Protein AF-A0A225UK34-F1 (afdb_monomer_lite)

Radius of gyration: 25.82 Å; chains: 1; bounding box: 41×64×82 Å

Stru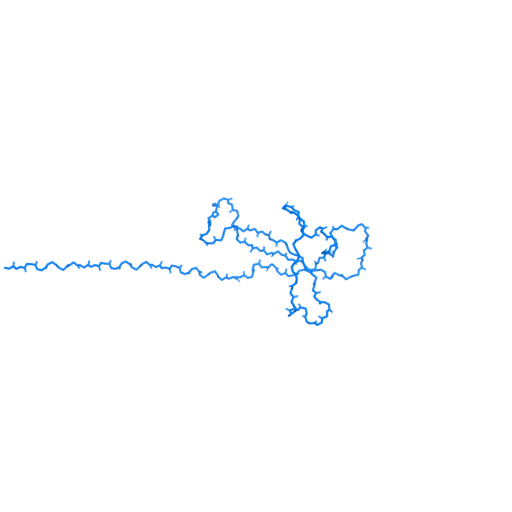cture (mmCIF, N/CA/C/O backbone):
data_AF-A0A225UK34-F1
#
_entry.id   AF-A0A225UK34-F1
#
loop_
_atom_site.group_PDB
_atom_site.id
_atom_site.type_symbol
_atom_site.label_atom_id
_atom_site.label_alt_id
_atom_site.label_comp_id
_atom_site.label_asym_id
_atom_site.label_entity_id
_atom_site.label_seq_id
_atom_site.pdbx_PDB_ins_code
_atom_site.Cartn_x
_atom_site.Cartn_y
_atom_site.Cartn_z
_atom_site.occupancy
_atom_site.B_iso_or_equiv
_atom_site.auth_seq_id
_atom_site.auth_comp_id
_atom_site.auth_asym_id
_atom_site.auth_atom_id
_atom_site.pdbx_PDB_model_num
ATOM 1 N N . MET A 1 1 ? -24.005 -45.363 61.196 1.00 37.38 1 MET A N 1
ATOM 2 C CA . MET A 1 1 ? -24.293 -45.297 59.747 1.00 37.38 1 MET A CA 1
ATOM 3 C C . MET A 1 1 ? -23.866 -43.923 59.257 1.00 37.38 1 MET A C 1
ATOM 5 O O . MET A 1 1 ? -24.581 -42.958 59.492 1.00 37.38 1 MET A O 1
ATOM 9 N N . LEU A 1 2 ? -22.657 -43.805 58.706 1.00 37.41 2 LEU A N 1
ATOM 10 C CA . LEU A 1 2 ? -22.119 -42.534 58.218 1.00 37.41 2 LEU A CA 1
ATOM 11 C C . LEU A 1 2 ? -22.415 -42.457 56.715 1.00 37.41 2 LEU A C 1
ATOM 13 O O . LEU A 1 2 ? -21.983 -43.319 55.953 1.00 37.41 2 LEU A O 1
ATOM 17 N N . ARG A 1 3 ? -23.259 -41.503 56.316 1.00 44.66 3 ARG A N 1
ATOM 18 C CA . ARG A 1 3 ? -23.755 -41.358 54.943 1.00 44.66 3 ARG A CA 1
ATOM 19 C C . ARG A 1 3 ? -22.717 -40.583 54.131 1.00 44.66 3 ARG A C 1
ATOM 21 O O . ARG A 1 3 ? -22.625 -39.368 54.272 1.00 44.66 3 ARG A O 1
ATOM 28 N N . ASN A 1 4 ? -21.923 -41.289 53.325 1.00 39.38 4 ASN A N 1
ATOM 29 C CA . ASN A 1 4 ? -20.968 -40.675 52.400 1.00 39.38 4 ASN A CA 1
ATOM 30 C C . ASN A 1 4 ? -21.719 -39.792 51.392 1.00 39.38 4 ASN A C 1
ATOM 32 O O . ASN A 1 4 ? -22.459 -40.299 50.551 1.00 39.38 4 ASN A O 1
ATOM 36 N N . PHE A 1 5 ? -21.520 -38.476 51.469 1.00 49.84 5 PHE A N 1
ATOM 37 C CA . PHE A 1 5 ? -21.928 -37.540 50.426 1.00 49.84 5 PHE A CA 1
ATOM 38 C C . PHE A 1 5 ? -20.804 -37.450 49.392 1.00 49.84 5 PHE A C 1
ATOM 40 O O . PHE A 1 5 ? -19.740 -36.900 49.664 1.00 49.84 5 PHE A O 1
ATOM 47 N N . VAL A 1 6 ? -21.031 -38.023 48.211 1.00 43.66 6 VAL A N 1
ATOM 48 C CA . VAL A 1 6 ? -20.145 -37.865 47.054 1.00 43.66 6 VAL A CA 1
ATOM 49 C C . VAL A 1 6 ? -20.490 -36.530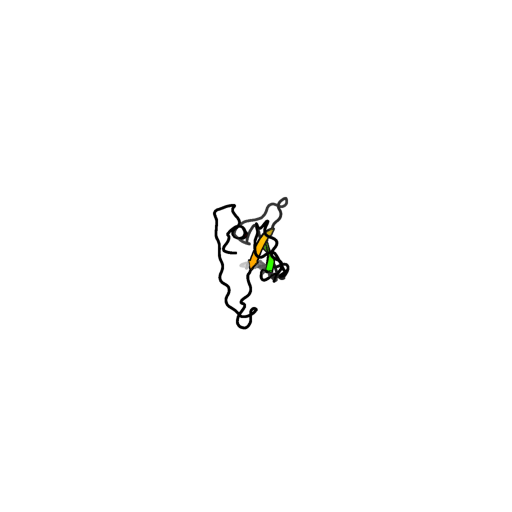 46.395 1.00 43.66 6 VAL A C 1
ATOM 51 O O . VAL A 1 6 ? -21.583 -36.372 45.857 1.00 43.66 6 VAL A O 1
ATOM 54 N N . ILE A 1 7 ? -19.585 -35.554 46.473 1.00 54.78 7 ILE A N 1
ATOM 55 C CA . ILE A 1 7 ? -19.719 -34.265 45.784 1.00 54.78 7 ILE A CA 1
ATOM 56 C C . ILE A 1 7 ? -19.124 -34.440 44.386 1.00 54.78 7 ILE A C 1
ATOM 58 O O . ILE A 1 7 ? -17.911 -34.564 44.231 1.00 54.78 7 ILE A O 1
ATOM 62 N N . ALA A 1 8 ? -19.980 -34.489 43.367 1.00 50.03 8 ALA A N 1
ATOM 63 C CA . ALA A 1 8 ? -19.547 -34.502 41.977 1.00 50.03 8 ALA A CA 1
ATOM 64 C C . ALA A 1 8 ? -19.174 -33.070 41.549 1.00 50.03 8 ALA A C 1
ATOM 66 O O . ALA A 1 8 ? -20.046 -32.207 41.460 1.00 50.03 8 ALA A O 1
ATOM 67 N N . LEU A 1 9 ? -17.888 -32.803 41.294 1.00 53.09 9 LEU A N 1
ATOM 68 C CA . LEU A 1 9 ? -17.459 -31.575 40.619 1.00 53.09 9 LEU A CA 1
ATOM 69 C C . LEU A 1 9 ? -17.765 -31.703 39.121 1.00 53.09 9 LEU A C 1
ATOM 71 O O . LEU A 1 9 ? -17.137 -32.491 38.416 1.00 53.09 9 LEU A O 1
ATOM 75 N N . ALA A 1 10 ? -18.719 -30.914 38.631 1.00 56.69 10 ALA A N 1
ATOM 76 C CA . ALA A 1 10 ? -18.948 -30.748 37.203 1.00 56.69 10 ALA A CA 1
ATOM 77 C C . ALA A 1 10 ? -17.839 -29.857 36.616 1.00 56.69 10 ALA A C 1
ATOM 79 O O . ALA A 1 10 ? -17.811 -28.649 36.842 1.00 56.69 10 ALA A O 1
ATOM 80 N N . MET A 1 11 ? -16.908 -30.461 35.879 1.00 56.62 11 MET A N 1
ATOM 81 C CA . MET A 1 11 ? -15.956 -29.740 35.033 1.00 56.62 11 MET A CA 1
ATOM 82 C C . MET A 1 11 ? -16.728 -29.149 33.851 1.00 56.62 11 MET A C 1
ATOM 84 O O . MET A 1 11 ? -17.214 -29.894 33.004 1.00 56.62 11 MET A O 1
ATOM 88 N N . ILE A 1 12 ? -16.868 -27.825 33.806 1.00 59.75 12 ILE A N 1
ATOM 89 C CA . ILE A 1 12 ? -17.412 -27.107 32.650 1.00 59.75 12 ILE A CA 1
ATOM 90 C C . ILE A 1 12 ? -16.255 -26.943 31.656 1.00 59.75 12 ILE A C 1
ATOM 92 O O . ILE A 1 12 ? -15.322 -26.197 31.959 1.00 59.75 12 ILE A O 1
ATOM 96 N N . PRO A 1 13 ? -16.249 -27.618 30.493 1.00 51.41 13 PRO A N 1
ATOM 97 C CA . PRO A 1 13 ? -15.246 -27.347 29.480 1.00 51.41 13 PRO A CA 1
ATOM 98 C C . PRO A 1 13 ? -15.547 -25.974 28.871 1.00 51.41 13 PRO A C 1
ATOM 100 O O . PRO A 1 13 ? -16.480 -25.816 28.085 1.00 51.41 13 PRO A O 1
ATOM 103 N N . THR A 1 14 ? -14.770 -24.958 29.246 1.00 55.81 14 THR A N 1
ATOM 104 C CA . THR A 1 14 ? -14.716 -23.697 28.504 1.00 55.81 14 THR A CA 1
ATOM 105 C C . THR A 1 14 ? -14.165 -24.001 27.114 1.00 55.81 14 THR A C 1
ATOM 107 O O . THR A 1 14 ? -12.968 -24.245 26.950 1.00 55.81 14 THR A O 1
ATOM 110 N N . LEU A 1 15 ? -15.045 -24.035 26.115 1.00 59.91 15 LEU A N 1
ATOM 111 C CA . LEU A 1 15 ? -14.663 -24.083 24.709 1.00 59.91 15 LEU A CA 1
ATOM 112 C C . LEU A 1 15 ? -13.920 -22.782 24.377 1.00 59.91 15 LEU A C 1
ATOM 114 O O . LEU A 1 15 ? -14.530 -21.728 24.224 1.00 59.91 15 LEU A O 1
ATOM 118 N N . LEU A 1 16 ? -12.591 -22.850 24.295 1.00 54.81 16 LEU A N 1
ATOM 119 C CA . LEU A 1 16 ? -11.786 -21.818 23.650 1.00 54.81 16 LEU A CA 1
ATOM 120 C C . LEU A 1 16 ? -12.050 -21.931 22.146 1.00 54.81 16 LEU A C 1
ATOM 122 O O . LEU A 1 16 ? -11.480 -22.789 21.472 1.00 54.81 16 LEU A O 1
ATOM 126 N N . SER A 1 17 ? -12.953 -21.105 21.624 1.00 61.78 17 SER A N 1
ATOM 127 C CA . SER A 1 17 ? -13.126 -20.947 20.182 1.00 61.78 17 SER A CA 1
ATOM 128 C C . SER A 1 17 ? -11.831 -20.378 19.605 1.00 61.78 17 SER A C 1
ATOM 130 O O . SER A 1 17 ? -11.547 -19.192 19.741 1.00 61.78 17 SER A O 1
ATOM 132 N N . ALA A 1 18 ? -11.011 -21.227 18.988 1.00 56.25 18 ALA A N 1
ATOM 133 C CA . ALA A 1 18 ? -9.888 -20.770 18.186 1.00 56.25 18 ALA A CA 1
ATOM 134 C C . ALA A 1 18 ? -10.452 -20.061 16.946 1.00 56.25 18 ALA A C 1
ATOM 136 O O . ALA A 1 18 ? -11.022 -20.700 16.060 1.00 56.25 18 ALA A O 1
ATOM 137 N N . PHE A 1 19 ? -10.328 -18.734 16.885 1.00 57.62 19 PHE A N 1
ATOM 138 C CA . PHE A 1 19 ? -10.649 -17.978 15.679 1.00 57.62 19 PHE A CA 1
ATOM 139 C C . PHE A 1 19 ? -9.573 -18.275 14.631 1.00 57.62 19 PHE A C 1
ATOM 141 O O . PHE A 1 19 ? -8.512 -17.654 14.611 1.00 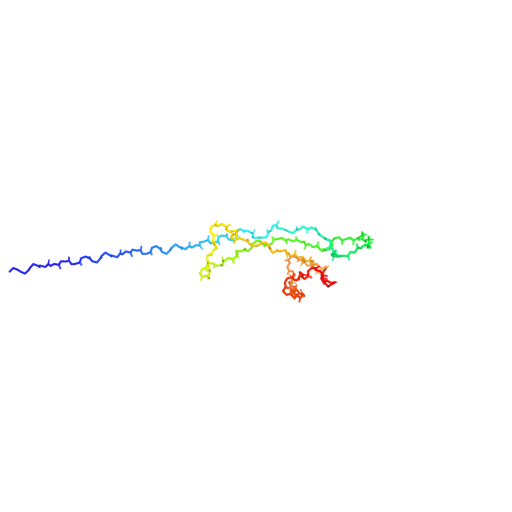57.62 19 PHE A O 1
ATOM 148 N N . ASN A 1 20 ? -9.830 -19.241 13.752 1.00 49.94 20 ASN A N 1
ATOM 149 C CA . ASN A 1 20 ? -9.071 -19.365 12.515 1.00 49.94 20 ASN A CA 1
ATOM 150 C C . ASN A 1 20 ? -9.473 -18.200 11.603 1.00 49.94 20 ASN A C 1
ATOM 152 O O . ASN A 1 20 ? -10.350 -18.341 10.751 1.00 49.94 20 ASN A O 1
ATOM 156 N N . THR A 1 21 ? -8.834 -17.038 11.773 1.00 50.50 21 THR A N 1
ATOM 157 C CA . THR A 1 21 ? -8.816 -16.011 10.725 1.00 50.50 21 THR A CA 1
ATOM 158 C C . THR A 1 21 ? -8.032 -16.592 9.558 1.00 50.50 21 THR A C 1
ATOM 160 O O . THR A 1 21 ? -6.808 -16.495 9.478 1.00 50.50 21 THR A O 1
ATOM 163 N N . SER A 1 22 ? -8.748 -17.255 8.654 1.00 47.72 22 SER A N 1
ATOM 164 C CA . SER A 1 22 ? -8.248 -17.527 7.318 1.00 47.72 22 SER A CA 1
ATOM 165 C C . SER A 1 22 ? -8.053 -16.167 6.654 1.00 47.72 22 SER A C 1
ATOM 167 O O . SER A 1 22 ? -9.022 -15.478 6.337 1.00 47.72 22 SER A O 1
ATOM 169 N N . SER A 1 23 ? -6.799 -15.730 6.529 1.00 54.25 23 SER A N 1
ATOM 170 C CA . SER A 1 23 ? -6.418 -14.513 5.812 1.00 54.25 23 SER A CA 1
ATOM 171 C C . SER A 1 23 ? -6.608 -14.739 4.309 1.00 54.25 23 SER A C 1
ATOM 173 O O . SER A 1 23 ? -5.642 -14.826 3.554 1.00 54.25 23 SER A O 1
ATOM 175 N N . SER A 1 24 ? -7.863 -14.858 3.873 1.00 54.50 24 SER A N 1
ATOM 176 C CA . SER A 1 24 ? -8.239 -14.675 2.474 1.00 54.50 24 SER A CA 1
ATOM 177 C C . SER A 1 24 ? -7.699 -13.317 2.035 1.00 54.50 24 SER A C 1
ATOM 179 O O . SER A 1 24 ? -7.934 -12.324 2.722 1.00 54.50 24 SER A O 1
ATOM 181 N N . HIS A 1 25 ? -6.907 -13.309 0.963 1.00 56.62 25 HIS A N 1
ATOM 182 C CA . HIS A 1 25 ? -6.102 -12.185 0.485 1.00 56.62 25 HIS A CA 1
ATOM 183 C C . HIS A 1 25 ? -6.791 -10.828 0.690 1.00 56.62 25 HIS A C 1
ATOM 185 O O . HIS A 1 25 ? -7.709 -10.462 -0.033 1.00 56.62 25 HIS A O 1
ATOM 191 N N . LYS A 1 26 ? -6.315 -10.074 1.686 1.00 81.44 26 LYS A N 1
ATOM 192 C CA . LYS A 1 26 ? -6.795 -8.724 2.017 1.00 81.44 26 LYS A CA 1
ATOM 193 C C . LYS A 1 26 ? -6.473 -7.685 0.939 1.00 81.44 26 LYS A C 1
ATOM 195 O O . LYS A 1 26 ? -6.956 -6.564 1.015 1.00 81.44 26 LYS A O 1
ATOM 200 N N . L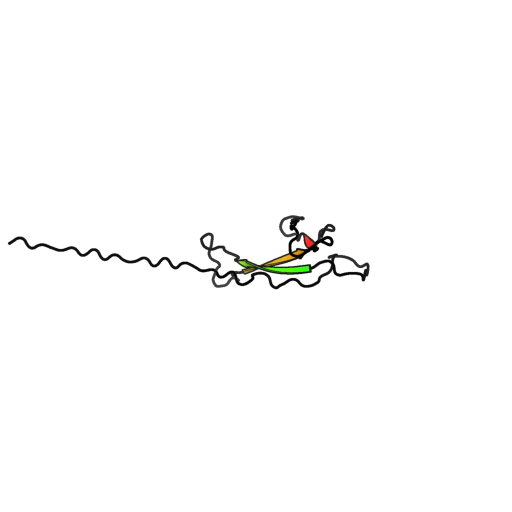EU A 1 27 ? -5.625 -8.042 -0.024 1.00 90.38 27 LEU A N 1
ATOM 201 C CA . LEU A 1 27 ? -5.232 -7.199 -1.143 1.00 90.38 27 LEU A CA 1
ATOM 202 C C . LEU A 1 27 ? -6.089 -7.538 -2.366 1.00 90.38 27 LEU A C 1
ATOM 204 O O . LEU A 1 27 ? -6.167 -8.705 -2.749 1.00 90.38 27 LEU A O 1
ATOM 208 N N . ASN A 1 28 ? -6.659 -6.527 -3.017 1.00 92.94 28 ASN A N 1
ATOM 209 C CA . ASN A 1 28 ? -7.506 -6.689 -4.207 1.00 92.94 28 ASN A CA 1
ATOM 210 C C . ASN A 1 28 ? -6.746 -7.021 -5.513 1.00 92.94 28 ASN A C 1
ATOM 212 O O . ASN A 1 28 ? -7.359 -7.084 -6.576 1.00 92.94 28 ASN A O 1
ATOM 216 N N . GLY A 1 29 ? -5.435 -7.251 -5.434 1.00 92.44 29 GLY A N 1
ATOM 217 C CA . GLY A 1 29 ? -4.563 -7.478 -6.583 1.00 92.44 29 GLY A CA 1
ATOM 218 C C . GLY A 1 29 ? -3.939 -6.190 -7.122 1.00 92.44 29 GLY A C 1
ATOM 219 O O . GLY A 1 29 ? -4.424 -5.088 -6.885 1.00 92.44 29 GLY A O 1
ATOM 220 N N . TRP A 1 30 ? -2.824 -6.341 -7.832 1.00 92.12 30 TRP A N 1
ATOM 221 C CA . TRP A 1 30 ? -2.087 -5.223 -8.415 1.00 92.12 30 TRP A CA 1
ATOM 222 C C . TRP A 1 30 ? -2.659 -4.855 -9.784 1.00 92.12 30 TRP A C 1
ATOM 224 O O . TRP A 1 30 ? -2.790 -5.721 -10.648 1.00 92.12 30 TRP A O 1
ATOM 234 N N . TYR A 1 31 ? -2.956 -3.575 -9.992 1.00 90.00 31 TYR A N 1
ATOM 235 C CA . TYR A 1 31 ? -3.396 -3.025 -11.277 1.00 90.00 31 TYR A CA 1
ATOM 236 C C . TYR A 1 31 ? -2.509 -1.840 -11.688 1.00 90.00 31 TYR A C 1
ATOM 238 O O . TYR A 1 31 ? -1.972 -1.160 -10.810 1.00 90.00 31 TYR A O 1
ATOM 246 N N . PRO A 1 32 ? -2.306 -1.596 -12.996 1.00 89.44 32 PRO A N 1
ATOM 247 C CA . PRO A 1 32 ? -1.496 -0.471 -13.452 1.00 89.44 32 PRO A CA 1
ATOM 248 C C . PRO A 1 32 ? -2.114 0.864 -13.017 1.00 89.44 32 PRO A C 1
ATOM 250 O O . PRO A 1 32 ? -3.337 1.013 -12.964 1.00 89.44 32 PRO A O 1
ATOM 253 N N . CYS A 1 33 ? -1.265 1.832 -12.687 1.00 84.94 33 CYS A N 1
ATOM 254 C CA . CYS A 1 33 ? -1.672 3.191 -12.341 1.00 84.94 33 CYS A CA 1
ATOM 255 C C . CYS A 1 33 ? -0.592 4.207 -12.739 1.00 84.94 33 CYS A C 1
ATOM 257 O O . CYS A 1 33 ? 0.512 3.835 -13.138 1.00 84.94 33 CYS A O 1
ATOM 259 N N . THR A 1 34 ? -0.908 5.501 -12.654 1.00 81.12 34 THR A N 1
ATOM 260 C CA . THR A 1 34 ? 0.024 6.561 -13.053 1.00 81.12 34 THR A CA 1
ATOM 261 C C . THR A 1 34 ? 1.217 6.650 -12.100 1.00 81.12 34 THR A C 1
ATOM 263 O O . THR A 1 34 ? 1.080 6.551 -10.878 1.00 81.12 34 THR A O 1
ATOM 266 N N . GLU A 1 35 ? 2.410 6.868 -12.660 1.00 77.25 35 GLU A N 1
ATOM 267 C CA . GLU A 1 35 ? 3.619 7.134 -11.872 1.00 77.25 35 GLU A CA 1
ATOM 268 C C . GLU A 1 35 ? 3.569 8.511 -11.202 1.00 77.25 35 GLU A C 1
ATOM 270 O O . GLU A 1 35 ? 4.138 8.680 -10.137 1.00 77.25 35 GLU A O 1
ATOM 275 N N . TYR A 1 36 ? 2.818 9.475 -11.726 1.00 70.62 36 TYR A N 1
ATOM 276 C CA . TYR A 1 36 ? 2.693 10.790 -11.102 1.00 70.62 36 TYR A CA 1
ATOM 277 C C . TYR A 1 36 ? 1.234 11.096 -10.768 1.00 70.62 36 TYR A C 1
ATOM 279 O O . TYR A 1 36 ? 0.318 10.796 -11.538 1.00 70.62 36 TYR A O 1
ATOM 287 N N . THR A 1 37 ? 1.021 11.663 -9.579 1.00 63.62 37 THR A N 1
ATOM 288 C CA . THR A 1 37 ? -0.309 12.054 -9.074 1.00 63.62 37 THR A CA 1
ATOM 289 C C . THR A 1 37 ? -0.742 13.422 -9.617 1.00 63.62 37 THR A C 1
ATOM 291 O O . THR A 1 37 ? -1.935 13.709 -9.675 1.00 63.62 37 THR A O 1
ATOM 294 N N . PHE A 1 38 ? 0.211 14.250 -10.065 1.00 57.94 38 PHE A N 1
ATOM 295 C CA . PHE A 1 38 ? -0.038 15.562 -10.663 1.00 57.94 38 PHE A CA 1
ATOM 296 C C . PHE A 1 38 ? 0.904 15.769 -11.846 1.00 57.94 38 PHE A C 1
ATOM 298 O O . PHE A 1 38 ? 2.049 16.132 -11.619 1.00 57.94 38 PHE A O 1
ATOM 305 N N . ASP A 1 39 ? 0.447 15.576 -13.082 1.00 53.78 39 ASP A N 1
ATOM 306 C CA . ASP A 1 39 ? 1.146 16.125 -14.246 1.00 53.78 39 ASP A CA 1
ATOM 307 C C . ASP A 1 39 ? 0.151 16.468 -15.366 1.00 53.78 39 ASP A C 1
ATOM 309 O O . ASP A 1 39 ? -0.427 15.596 -16.009 1.00 53.78 39 ASP A O 1
ATOM 313 N N . ASP A 1 40 ? 0.015 17.774 -15.628 1.00 51.19 40 ASP A N 1
ATOM 314 C CA . ASP A 1 40 ? -0.506 18.361 -16.877 1.00 51.19 40 ASP A CA 1
ATOM 315 C C . ASP A 1 40 ? 0.449 18.122 -18.070 1.00 51.19 40 ASP A C 1
ATOM 317 O O . ASP A 1 40 ? 0.202 18.559 -19.196 1.00 51.19 40 ASP A O 1
ATOM 321 N N . ALA A 1 41 ? 1.572 17.439 -17.842 1.00 51.44 41 ALA A N 1
ATOM 322 C CA . ALA A 1 41 ? 2.511 17.035 -18.868 1.00 51.44 41 ALA A CA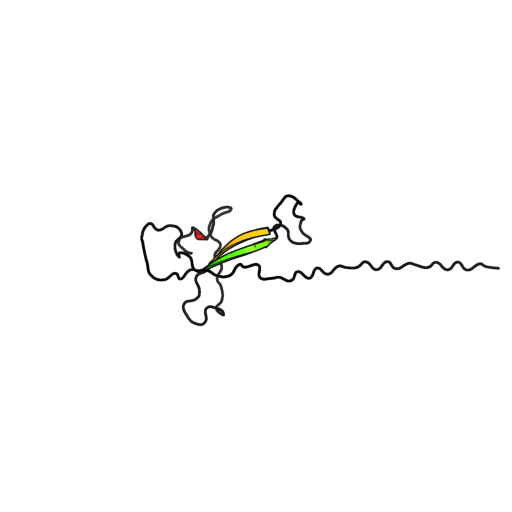 1
ATOM 323 C C . ALA A 1 41 ? 2.179 15.605 -19.294 1.00 51.44 41 ALA A C 1
ATOM 325 O O . ALA A 1 41 ? 2.615 14.634 -18.680 1.00 51.44 41 ALA A O 1
ATOM 326 N N . GLY A 1 42 ? 1.396 15.482 -20.367 1.00 55.59 42 GLY A N 1
ATOM 327 C CA . GLY A 1 42 ? 1.197 14.208 -21.042 1.00 55.59 42 GLY A CA 1
ATOM 328 C C . GLY A 1 42 ? 2.545 13.540 -21.312 1.00 55.59 42 GLY A C 1
ATOM 329 O O . GLY A 1 42 ? 3.310 14.000 -22.155 1.00 55.59 42 GLY A O 1
ATOM 330 N N . SER A 1 43 ? 2.832 12.458 -20.596 1.00 47.28 43 SER A N 1
ATOM 331 C CA . SER A 1 43 ? 3.963 11.589 -20.894 1.00 47.28 43 SER A CA 1
ATOM 332 C C . SER A 1 43 ? 3.491 10.147 -20.917 1.00 47.28 43 SER A C 1
ATOM 334 O O . SER A 1 43 ? 3.452 9.417 -19.930 1.00 47.28 43 SER A O 1
ATOM 336 N N . THR A 1 44 ? 3.075 9.773 -22.117 1.00 57.31 44 THR A N 1
ATOM 337 C CA . THR A 1 44 ? 2.885 8.415 -22.595 1.00 57.31 44 THR A CA 1
ATOM 338 C C . THR A 1 44 ? 4.249 7.749 -22.775 1.00 57.31 44 THR A C 1
ATOM 340 O O . THR A 1 44 ? 4.822 7.891 -23.847 1.00 57.31 44 THR A O 1
ATOM 343 N N . THR A 1 45 ? 4.752 7.012 -21.781 1.00 46.97 45 THR A N 1
ATOM 344 C CA . THR A 1 45 ? 5.623 5.832 -21.989 1.00 46.97 45 THR A CA 1
ATOM 345 C C . THR A 1 45 ? 5.802 5.055 -20.680 1.00 46.97 45 THR A C 1
ATOM 347 O O . THR A 1 45 ? 6.653 5.404 -19.874 1.00 46.97 45 THR A O 1
ATOM 350 N N . GLY A 1 46 ? 5.045 3.964 -20.520 1.00 54.72 46 GLY A N 1
ATOM 351 C CA . GLY A 1 46 ? 5.304 2.909 -19.533 1.00 54.72 46 GLY A CA 1
ATOM 352 C C . GLY A 1 46 ? 4.675 3.147 -18.162 1.00 54.72 46 GLY A C 1
ATOM 353 O O . GLY A 1 46 ? 5.260 3.802 -17.312 1.00 54.72 46 GLY A O 1
ATOM 354 N N . GLU A 1 47 ? 3.503 2.560 -17.921 1.00 60.38 47 GLU A N 1
ATOM 355 C CA . GLU A 1 47 ? 2.920 2.434 -16.579 1.00 60.38 47 GLU A CA 1
ATOM 356 C C . GLU A 1 47 ? 3.820 1.522 -15.722 1.00 60.38 47 GLU A C 1
ATOM 358 O O . GLU A 1 47 ? 3.619 0.310 -15.654 1.00 60.38 47 GLU A O 1
ATOM 363 N N . LEU A 1 48 ? 4.871 2.084 -15.117 1.00 76.75 48 LEU A N 1
ATOM 364 C CA . LEU A 1 48 ? 5.768 1.352 -14.215 1.00 76.75 48 LEU A CA 1
ATOM 365 C C . LEU A 1 48 ? 5.161 1.183 -12.819 1.00 76.75 48 LEU A C 1
ATOM 367 O O . LEU A 1 48 ? 5.583 0.306 -12.070 1.00 76.75 48 LEU A O 1
ATOM 371 N N . ALA A 1 49 ? 4.173 2.001 -12.455 1.00 87.06 49 ALA A N 1
ATOM 372 C CA . ALA A 1 49 ? 3.529 1.925 -11.157 1.00 87.06 49 ALA A CA 1
ATOM 373 C C . ALA A 1 49 ? 2.377 0.917 -11.140 1.00 87.06 49 ALA A C 1
ATOM 375 O O . ALA A 1 49 ? 1.583 0.799 -12.076 1.00 87.06 49 ALA A O 1
ATOM 376 N N . GLN A 1 50 ? 2.266 0.213 -10.019 1.00 90.19 50 GLN A N 1
ATOM 377 C CA . GLN A 1 50 ? 1.152 -0.670 -9.718 1.00 90.19 50 GLN A CA 1
ATOM 378 C C . GLN A 1 50 ? 0.486 -0.228 -8.424 1.00 90.19 50 GLN A C 1
ATOM 380 O O . GLN A 1 50 ? 1.157 0.067 -7.435 1.00 90.19 50 GLN A O 1
ATOM 385 N N . CYS A 1 51 ? -0.836 -0.223 -8.420 1.00 91.50 51 CYS A N 1
ATOM 386 C CA . CYS A 1 51 ? -1.649 0.165 -7.286 1.00 91.50 51 CYS A CA 1
ATOM 387 C C . CYS A 1 51 ? -2.474 -1.017 -6.790 1.00 91.50 51 CYS A C 1
ATOM 389 O O . CYS A 1 51 ? -2.760 -1.953 -7.540 1.00 91.50 51 CYS A O 1
ATOM 391 N N . ALA A 1 52 ? -2.826 -0.976 -5.512 1.00 93.94 52 ALA A N 1
ATOM 392 C CA . ALA A 1 52 ? -3.710 -1.941 -4.883 1.00 93.94 52 ALA A CA 1
ATOM 393 C C . ALA A 1 52 ? -4.386 -1.321 -3.654 1.00 93.94 52 ALA A C 1
ATOM 395 O O . ALA A 1 52 ? -3.941 -0.308 -3.109 1.00 93.94 52 ALA A O 1
ATOM 396 N N . VAL A 1 53 ? -5.458 -1.958 -3.201 1.00 94.38 53 VAL A N 1
ATOM 397 C CA . VAL A 1 53 ? -6.159 -1.651 -1.957 1.00 94.38 53 VAL A CA 1
ATOM 398 C C . VAL A 1 53 ? -6.053 -2.857 -1.040 1.00 94.38 53 VAL A C 1
ATOM 400 O O . VAL A 1 53 ? -6.436 -3.973 -1.402 1.00 94.38 53 VAL A O 1
ATOM 403 N N . TYR A 1 54 ? -5.513 -2.619 0.149 1.00 93.44 54 TYR A N 1
ATOM 404 C CA . TYR A 1 54 ? -5.472 -3.577 1.240 1.00 93.44 54 TYR A CA 1
ATOM 405 C C . TYR A 1 54 ? -6.578 -3.252 2.241 1.00 93.44 54 TYR A C 1
ATOM 407 O O . TYR A 1 54 ? -6.582 -2.173 2.827 1.00 93.44 54 TYR A O 1
ATOM 415 N N . SER A 1 55 ? -7.495 -4.189 2.460 1.00 94.12 55 SER A N 1
ATOM 416 C CA . SER A 1 55 ? -8.561 -4.040 3.446 1.00 94.12 55 SER A CA 1
ATOM 417 C C . SER A 1 55 ? -8.100 -4.582 4.802 1.00 94.12 55 SER A C 1
ATOM 419 O O . SER A 1 55 ? -7.785 -5.769 4.955 1.00 94.12 55 SER A O 1
ATOM 421 N N . ALA A 1 56 ? -8.003 -3.701 5.794 1.00 92.44 56 ALA A N 1
ATOM 422 C CA . ALA A 1 56 ? -7.532 -4.005 7.142 1.00 92.44 56 ALA A CA 1
ATOM 423 C C . ALA A 1 56 ? -8.679 -3.884 8.150 1.00 92.44 56 ALA A C 1
ATOM 425 O O . ALA A 1 56 ? -9.546 -3.041 7.959 1.00 92.44 56 ALA A O 1
ATOM 426 N N . PRO A 1 57 ? -8.689 -4.650 9.253 1.00 92.81 57 PRO A N 1
ATOM 427 C CA . PRO A 1 57 ? -9.680 -4.427 10.293 1.00 92.81 57 PRO A CA 1
ATOM 428 C C . PRO A 1 57 ? -9.458 -3.064 10.960 1.00 92.81 57 PRO A C 1
ATOM 430 O O . PRO A 1 57 ? -8.322 -2.700 11.273 1.00 92.81 57 PRO A O 1
ATOM 433 N N . LEU A 1 58 ? -10.547 -2.343 11.218 1.00 91.69 58 LEU A N 1
ATOM 434 C CA . LEU A 1 58 ? -10.544 -1.113 12.009 1.00 91.69 58 LEU A CA 1
ATOM 435 C C . LEU A 1 58 ? -10.154 -1.411 13.465 1.00 91.69 58 LEU A C 1
ATOM 437 O O . LEU A 1 58 ? -9.381 -0.674 14.071 1.00 91.69 58 LEU A O 1
ATOM 441 N N . CYS A 1 59 ? -10.655 -2.530 13.993 1.00 92.38 59 CYS A N 1
ATOM 442 C CA . CYS A 1 59 ? -10.327 -3.054 15.312 1.00 92.38 59 CYS A CA 1
ATOM 443 C C . CYS A 1 59 ? -9.707 -4.446 15.210 1.00 92.38 59 CYS A C 1
ATOM 445 O O . CYS A 1 59 ? -10.321 -5.382 14.699 1.00 92.38 59 CYS A O 1
ATOM 447 N N . TYR A 1 60 ? -8.492 -4.605 15.735 1.00 89.75 60 TYR A N 1
ATOM 448 C CA . TYR A 1 60 ? -7.887 -5.927 15.864 1.00 89.75 60 TYR A CA 1
ATOM 449 C C . TYR A 1 60 ? -8.476 -6.681 17.070 1.00 89.75 60 TYR A C 1
ATOM 451 O O . TYR A 1 60 ? -8.706 -6.064 18.118 1.00 89.75 60 TYR A O 1
ATOM 459 N N . PRO A 1 61 ? -8.682 -8.011 16.961 1.00 88.00 61 PRO A N 1
ATOM 460 C CA . PRO A 1 61 ? -9.216 -8.817 18.056 1.00 88.00 61 PRO A CA 1
ATOM 461 C C . PRO A 1 61 ? -8.412 -8.648 19.350 1.00 88.00 61 PRO A C 1
ATOM 463 O O . PRO A 1 61 ? -7.185 -8.736 19.341 1.00 88.00 61 PRO A O 1
ATOM 466 N N . GLY A 1 62 ? -9.110 -8.416 20.462 1.00 91.31 62 GLY A N 1
ATOM 467 C CA . GLY A 1 62 ? -8.504 -8.222 21.785 1.00 91.31 62 GLY A CA 1
ATOM 468 C C . GLY A 1 62 ? -8.032 -6.796 22.092 1.00 91.31 62 GLY A C 1
ATOM 469 O O . GLY A 1 62 ? -7.587 -6.558 23.211 1.00 91.31 62 GLY A O 1
ATOM 470 N N . ILE A 1 63 ? -8.139 -5.853 21.145 1.00 93.44 63 ILE A N 1
ATOM 471 C CA . ILE A 1 63 ? -7.802 -4.434 21.364 1.00 93.44 63 ILE A CA 1
ATOM 472 C C . ILE A 1 63 ? -9.066 -3.575 21.466 1.00 93.44 63 ILE A C 1
ATOM 474 O O . ILE A 1 63 ? -9.194 -2.776 22.391 1.00 93.44 63 ILE A O 1
ATOM 478 N N . CYS A 1 64 ? -9.995 -3.732 20.522 1.00 93.06 64 CYS A N 1
ATOM 479 C CA . CYS A 1 64 ? -11.278 -3.033 20.519 1.00 93.06 64 CYS A CA 1
ATOM 480 C C . CYS A 1 64 ? -12.348 -3.818 19.756 1.00 93.06 64 CYS A C 1
ATOM 482 O O . CYS A 1 64 ? -12.045 -4.796 19.072 1.00 93.06 64 CYS A O 1
ATOM 484 N N . GLU A 1 65 ? -13.594 -3.365 19.877 1.00 92.94 65 GLU A N 1
ATOM 485 C CA . GLU A 1 65 ? -14.733 -3.840 19.096 1.00 92.94 65 GLU A CA 1
ATOM 486 C C . GLU A 1 65 ? -15.206 -2.711 18.180 1.00 92.94 65 GLU A C 1
ATOM 488 O O . GLU A 1 65 ? -15.282 -1.552 18.597 1.00 92.94 65 GLU A O 1
ATOM 493 N N . THR A 1 66 ? -15.499 -3.036 16.921 1.00 91.44 66 THR A N 1
ATOM 494 C CA . THR A 1 66 ? -16.150 -2.083 16.021 1.00 91.44 66 THR A CA 1
ATOM 495 C C . THR A 1 66 ? -17.648 -2.042 16.343 1.00 91.44 66 THR A C 1
ATOM 497 O O . THR A 1 66 ? -18.254 -3.112 16.417 1.00 91.44 66 THR A O 1
ATOM 500 N N . PRO A 1 67 ? -18.256 -0.851 16.518 1.00 93.75 67 PRO A N 1
ATOM 501 C CA . PRO A 1 67 ? -19.704 -0.716 16.675 1.00 93.75 67 PRO A CA 1
ATOM 502 C C . PRO A 1 67 ? -20.487 -1.357 15.520 1.00 93.75 67 PRO A C 1
ATOM 504 O O . PRO A 1 67 ? -20.020 -1.357 14.383 1.00 93.75 67 PRO A O 1
ATOM 507 N N . GLU A 1 68 ? -21.690 -1.868 15.797 1.00 91.38 68 GLU A N 1
ATOM 508 C CA . GLU A 1 68 ? -22.515 -2.579 14.801 1.00 91.38 68 GLU A CA 1
ATOM 509 C C . GLU A 1 68 ? -22.893 -1.717 13.583 1.00 91.38 68 GLU A C 1
ATOM 511 O O . GLU A 1 68 ? -23.141 -2.246 12.501 1.00 91.38 68 GLU A O 1
ATOM 516 N N . ASP A 1 69 ? -22.927 -0.394 13.744 1.00 94.44 69 ASP A N 1
ATOM 517 C CA . ASP A 1 69 ? -23.284 0.586 12.716 1.00 94.44 69 ASP A CA 1
ATOM 518 C C . ASP A 1 69 ? -22.079 1.129 11.926 1.00 94.44 69 ASP A C 1
ATOM 520 O O . ASP A 1 69 ? -22.247 1.957 11.027 1.00 94.44 69 ASP A O 1
ATOM 524 N N . VAL A 1 70 ? -20.865 0.658 12.222 1.00 93.06 70 VAL A N 1
ATOM 525 C CA . VAL A 1 70 ? -19.619 1.119 11.596 1.00 93.06 70 VAL A CA 1
ATOM 526 C C . VAL A 1 70 ? -19.002 0.006 10.750 1.00 93.06 70 VAL A C 1
ATOM 528 O O . VAL A 1 70 ? -19.015 -1.166 11.118 1.00 93.06 70 VAL A O 1
ATOM 531 N N . ASN A 1 71 ? -18.412 0.367 9.605 1.00 90.44 71 ASN A N 1
ATOM 532 C CA . ASN A 1 71 ? -17.658 -0.588 8.794 1.00 90.44 71 ASN A CA 1
ATOM 533 C C . ASN A 1 71 ? -16.450 -1.124 9.598 1.00 90.44 71 ASN A C 1
ATOM 535 O O . ASN A 1 71 ? -15.590 -0.332 9.991 1.00 90.44 71 ASN A O 1
ATOM 539 N N . PRO A 1 72 ? -16.340 -2.448 9.826 1.00 91.69 72 PRO A N 1
ATOM 540 C CA . PRO A 1 72 ? -15.229 -3.043 10.568 1.00 91.69 72 PRO A CA 1
ATOM 541 C C . PRO A 1 72 ? -13.918 -3.078 9.789 1.00 91.69 72 PRO A C 1
ATOM 543 O O . PRO A 1 72 ? -12.914 -3.526 10.341 1.00 91.69 72 PRO A O 1
ATOM 546 N N . MET A 1 73 ? -13.907 -2.623 8.536 1.00 93.00 73 MET A N 1
ATOM 547 C CA . MET A 1 73 ? -12.729 -2.583 7.684 1.00 93.00 73 MET A CA 1
ATOM 548 C C . MET A 1 73 ? -12.381 -1.154 7.263 1.00 93.00 73 MET A C 1
ATOM 550 O O . MET A 1 73 ? -13.253 -0.308 7.063 1.00 93.00 73 MET A O 1
ATOM 554 N N . VAL A 1 74 ? -11.086 -0.912 7.092 1.00 92.25 74 VAL A N 1
ATOM 555 C CA . VAL A 1 74 ? -10.517 0.289 6.488 1.00 92.25 74 VAL A CA 1
ATOM 556 C C . VAL A 1 74 ? -9.728 -0.099 5.246 1.00 92.25 74 VAL A C 1
ATOM 558 O O . VAL A 1 74 ? -8.923 -1.033 5.264 1.00 92.25 74 VAL A O 1
ATOM 561 N N . ASP A 1 75 ? -9.951 0.648 4.173 1.00 93.38 75 ASP A N 1
ATOM 562 C CA . ASP A 1 75 ? -9.254 0.461 2.911 1.00 93.38 75 ASP A CA 1
ATOM 563 C C . ASP A 1 75 ? -7.974 1.297 2.888 1.00 93.38 75 ASP A C 1
ATOM 565 O O . ASP A 1 75 ? -7.987 2.518 3.058 1.00 93.38 75 ASP A O 1
ATOM 569 N N . ILE A 1 76 ? -6.849 0.618 2.681 1.00 91.56 76 ILE A N 1
ATOM 570 C CA . ILE A 1 76 ? -5.515 1.208 2.622 1.00 91.56 76 ILE A CA 1
ATOM 571 C C . ILE A 1 76 ? -5.039 1.150 1.177 1.00 91.56 76 ILE A C 1
ATOM 573 O O . ILE A 1 76 ? -4.751 0.078 0.645 1.00 91.56 76 ILE A O 1
ATOM 577 N N . PHE A 1 77 ? -4.948 2.314 0.541 1.00 90.75 77 PHE A N 1
ATOM 578 C CA . PHE A 1 77 ? -4.392 2.437 -0.800 1.00 90.75 77 PHE A CA 1
ATOM 579 C C . PHE A 1 77 ? -2.864 2.357 -0.760 1.00 90.75 77 PHE A C 1
ATOM 581 O O . PHE A 1 77 ? -2.219 3.054 0.025 1.00 90.75 77 PHE A O 1
ATOM 588 N N . VAL A 1 78 ? -2.286 1.538 -1.635 1.00 91.19 78 VAL A N 1
ATOM 589 C CA . VAL A 1 78 ? -0.838 1.411 -1.811 1.00 91.19 78 VAL A CA 1
ATOM 590 C C . VAL A 1 78 ? -0.471 1.543 -3.283 1.00 91.19 78 VAL A C 1
ATOM 592 O O . VAL A 1 78 ? -1.196 1.089 -4.167 1.00 91.19 78 VAL A O 1
ATOM 595 N N . LYS A 1 79 ? 0.692 2.139 -3.533 1.00 89.94 79 LYS A N 1
ATOM 596 C CA . LYS A 1 79 ? 1.329 2.250 -4.844 1.00 89.94 79 LYS A CA 1
ATOM 597 C C . LYS A 1 79 ? 2.738 1.683 -4.729 1.00 89.94 79 LYS A C 1
ATOM 599 O O . LYS A 1 79 ? 3.419 1.948 -3.739 1.00 89.94 79 LYS A O 1
ATOM 604 N N . ARG A 1 80 ? 3.170 0.905 -5.717 1.00 89.75 80 ARG A N 1
ATOM 605 C CA . ARG A 1 80 ? 4.528 0.362 -5.803 1.00 89.75 80 ARG A CA 1
ATOM 606 C C . ARG A 1 80 ? 5.129 0.598 -7.179 1.00 89.75 80 ARG A C 1
ATOM 608 O O . ARG A 1 80 ? 4.415 0.602 -8.177 1.00 89.75 80 ARG A O 1
ATOM 615 N N . LEU A 1 81 ? 6.451 0.694 -7.203 1.00 89.50 81 LEU A N 1
ATOM 616 C CA . LEU A 1 81 ? 7.279 0.631 -8.401 1.00 89.50 81 LEU A CA 1
ATOM 617 C C . LEU A 1 81 ? 8.030 -0.711 -8.349 1.00 89.50 81 LEU A C 1
ATOM 619 O O . LEU A 1 81 ? 8.882 -0.880 -7.472 1.00 89.50 81 LEU A O 1
ATOM 623 N N . PRO A 1 82 ? 7.684 -1.705 -9.187 1.00 90.50 82 PRO A N 1
ATOM 624 C CA . PRO A 1 82 ? 8.379 -2.986 -9.212 1.00 90.50 82 PRO A CA 1
ATOM 625 C C . PRO A 1 82 ? 9.858 -2.816 -9.570 1.00 90.50 82 PRO A C 1
ATOM 627 O O . PRO A 1 82 ? 10.229 -1.930 -10.341 1.00 90.50 82 PRO A O 1
ATOM 630 N N . ALA A 1 83 ? 10.706 -3.694 -9.033 1.00 89.94 83 ALA A N 1
ATOM 631 C CA . ALA A 1 83 ? 12.119 -3.708 -9.388 1.00 89.94 83 ALA A CA 1
ATOM 632 C C . ALA A 1 83 ? 12.288 -3.935 -10.900 1.00 89.94 83 ALA A C 1
ATOM 634 O O . ALA A 1 83 ? 11.692 -4.844 -11.473 1.00 89.94 83 ALA A O 1
ATOM 635 N N . THR A 1 84 ? 13.114 -3.109 -11.542 1.00 87.44 84 THR A N 1
ATOM 636 C CA . THR A 1 84 ? 13.390 -3.192 -12.987 1.00 87.44 84 THR A CA 1
ATOM 637 C C . THR A 1 84 ? 14.540 -4.139 -13.320 1.00 87.44 84 THR A C 1
ATOM 639 O O . THR A 1 84 ? 14.765 -4.464 -14.485 1.00 87.44 84 THR A O 1
ATOM 642 N N . THR A 1 85 ? 15.285 -4.585 -12.308 1.00 87.12 85 THR A N 1
ATOM 643 C CA . THR A 1 85 ? 16.405 -5.513 -12.442 1.00 87.12 85 THR A CA 1
ATOM 644 C C . THR A 1 85 ? 16.130 -6.790 -11.655 1.00 87.12 85 THR A C 1
ATOM 646 O O . THR A 1 85 ? 15.736 -6.750 -10.493 1.00 87.12 85 THR A O 1
ATOM 649 N N . GLY A 1 86 ? 16.366 -7.941 -12.288 1.00 85.50 86 GLY A N 1
ATOM 650 C CA . GLY A 1 86 ? 16.104 -9.246 -11.681 1.00 85.50 86 GLY A CA 1
ATOM 651 C C . GLY A 1 86 ? 14.622 -9.629 -11.676 1.00 85.50 86 GLY A C 1
ATOM 652 O O . GLY A 1 86 ? 13.858 -9.205 -12.539 1.00 85.50 86 GLY A O 1
ATOM 653 N N . ASP A 1 87 ? 14.246 -10.486 -10.728 1.00 87.88 87 ASP A N 1
ATOM 654 C CA . ASP A 1 87 ? 12.872 -10.954 -10.541 1.00 87.88 87 ASP A CA 1
ATOM 655 C C . ASP A 1 87 ? 12.113 -10.002 -9.604 1.00 87.88 87 ASP A C 1
ATOM 657 O O . ASP A 1 87 ? 12.414 -9.913 -8.407 1.00 87.88 87 ASP A O 1
ATOM 661 N N . SER A 1 88 ? 11.132 -9.282 -10.149 1.00 85.62 88 SER A N 1
ATOM 662 C CA . SER A 1 88 ? 10.346 -8.299 -9.404 1.00 85.62 88 SER A CA 1
ATOM 663 C C . SER A 1 88 ? 9.498 -8.914 -8.292 1.00 85.62 88 SER A C 1
ATOM 665 O O . SER A 1 88 ? 9.235 -8.231 -7.303 1.00 85.62 88 SER A O 1
ATOM 667 N N . ASP A 1 89 ? 9.090 -10.179 -8.419 1.00 87.31 89 ASP A N 1
ATOM 668 C CA . ASP A 1 89 ? 8.207 -10.829 -7.442 1.00 87.31 89 ASP A CA 1
ATOM 669 C C . ASP A 1 89 ? 8.969 -11.309 -6.199 1.00 87.31 89 ASP A C 1
ATOM 671 O O . ASP A 1 89 ? 8.388 -11.426 -5.119 1.00 87.31 89 ASP A O 1
ATOM 675 N N . ASN A 1 90 ? 10.281 -11.524 -6.334 1.00 88.69 90 ASN A N 1
ATOM 676 C CA . ASN A 1 90 ? 11.168 -11.985 -5.261 1.00 88.69 90 ASN A CA 1
ATOM 677 C C . ASN A 1 90 ? 12.130 -10.906 -4.738 1.00 88.69 90 ASN A C 1
ATOM 679 O O . ASN A 1 90 ? 12.939 -11.168 -3.845 1.00 88.69 90 ASN A O 1
ATOM 683 N N . SER A 1 91 ? 12.062 -9.692 -5.282 1.00 91.12 91 SER A N 1
ATOM 684 C CA . SER A 1 91 ? 12.895 -8.572 -4.843 1.00 91.12 91 SER A CA 1
ATOM 685 C C . SER A 1 91 ? 12.425 -7.993 -3.502 1.00 91.12 91 SER A C 1
ATOM 687 O O . SER A 1 91 ? 11.237 -7.976 -3.181 1.00 91.12 91 SER A O 1
ATOM 689 N N . SER A 1 92 ? 13.368 -7.482 -2.705 1.00 92.19 92 SER A N 1
ATOM 690 C CA . SER A 1 92 ? 13.056 -6.810 -1.438 1.00 92.19 92 SER A CA 1
ATOM 691 C C . SER A 1 92 ? 12.261 -5.522 -1.665 1.00 92.19 92 SER A C 1
ATOM 693 O O . SER A 1 92 ? 12.596 -4.723 -2.536 1.00 92.19 92 SER A O 1
ATOM 695 N N . ASN A 1 93 ? 11.255 -5.282 -0.822 1.00 91.38 93 ASN A N 1
ATOM 696 C CA . ASN A 1 93 ? 10.449 -4.062 -0.861 1.00 91.38 93 ASN A CA 1
ATOM 697 C C . ASN A 1 93 ? 11.048 -2.982 0.049 1.00 91.38 93 ASN A C 1
ATOM 699 O O . ASN A 1 93 ? 11.423 -3.264 1.189 1.00 91.38 93 ASN A O 1
ATOM 703 N N . VAL A 1 94 ? 11.066 -1.737 -0.427 1.00 90.94 94 VAL A N 1
ATOM 704 C CA . VAL A 1 94 ? 11.339 -0.548 0.391 1.00 90.94 94 VAL A CA 1
ATOM 705 C C . VAL A 1 94 ? 10.029 0.207 0.573 1.00 90.94 94 VAL A C 1
ATOM 707 O O . VAL A 1 94 ? 9.362 0.534 -0.404 1.00 90.94 94 VAL A O 1
ATOM 710 N N . TRP A 1 95 ? 9.658 0.474 1.823 1.00 90.81 95 TRP A N 1
ATOM 711 C CA . TRP A 1 95 ? 8.446 1.219 2.154 1.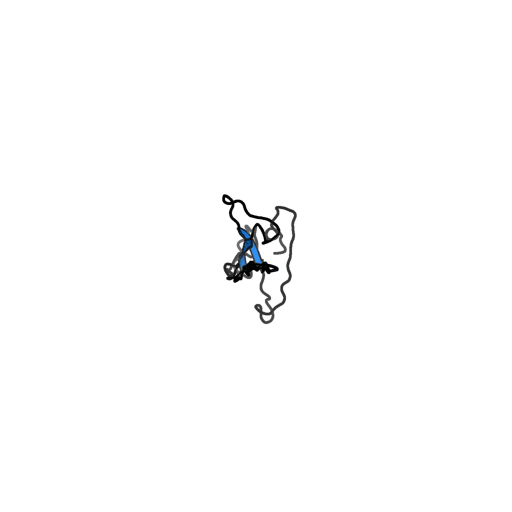00 90.81 95 TRP A CA 1
ATOM 712 C C . TRP A 1 95 ? 8.785 2.676 2.435 1.00 90.81 95 TRP A C 1
ATOM 714 O O . TRP A 1 95 ? 9.586 2.967 3.323 1.00 90.81 95 TRP A O 1
ATOM 724 N N . LEU A 1 96 ? 8.142 3.578 1.699 1.00 87.25 96 LEU A N 1
ATOM 725 C CA . LEU A 1 96 ? 8.197 5.011 1.946 1.00 87.25 96 LEU A CA 1
ATOM 726 C C . LEU A 1 96 ? 6.866 5.469 2.544 1.00 87.25 96 LEU A C 1
ATOM 728 O O . LEU A 1 96 ? 5.807 5.273 1.951 1.00 87.25 96 LEU A O 1
ATOM 732 N N . LEU A 1 97 ? 6.941 6.082 3.722 1.00 87.50 97 LEU A N 1
ATOM 733 C CA . LEU A 1 97 ? 5.826 6.739 4.393 1.00 87.50 97 LEU A CA 1
ATOM 734 C C . LEU A 1 97 ? 6.211 8.206 4.567 1.00 87.50 97 LEU A C 1
ATOM 736 O O . LEU A 1 97 ? 6.896 8.567 5.521 1.00 87.50 97 LEU A O 1
ATOM 740 N N . ASP A 1 98 ? 5.833 9.018 3.589 1.00 82.44 98 ASP A N 1
ATOM 741 C CA . ASP A 1 98 ? 6.116 10.453 3.541 1.00 82.44 98 ASP A CA 1
ATOM 742 C C . ASP A 1 98 ? 4.833 11.280 3.729 1.00 82.44 98 ASP A C 1
ATOM 744 O O . ASP A 1 98 ? 3.723 10.776 3.519 1.00 82.44 98 ASP A O 1
ATOM 748 N N . GLY A 1 99 ? 4.991 12.543 4.130 1.00 80.00 99 GLY A N 1
ATOM 749 C CA . GLY A 1 99 ? 3.915 13.478 4.448 1.00 80.00 99 GLY A CA 1
ATOM 750 C C . GLY A 1 99 ? 3.755 13.737 5.950 1.00 80.00 99 GLY A C 1
ATOM 751 O O . GLY A 1 99 ? 4.718 13.787 6.713 1.00 80.00 99 GLY A O 1
ATOM 752 N N . GLY A 1 100 ? 2.509 13.937 6.375 1.00 81.12 100 GLY A N 1
ATOM 753 C CA . GLY A 1 100 ? 2.099 14.077 7.772 1.00 81.12 100 GLY A CA 1
ATOM 754 C C . GLY A 1 100 ? 0.756 13.380 7.996 1.00 81.12 100 GLY A C 1
ATOM 755 O O . GLY A 1 100 ? 0.193 12.822 7.051 1.00 81.12 100 GLY A O 1
ATOM 756 N N . PRO A 1 101 ? 0.197 13.400 9.216 1.00 82.25 101 PRO A N 1
ATOM 757 C CA . PRO A 1 101 ? -1.132 12.846 9.450 1.00 82.25 101 PRO A CA 1
ATOM 758 C C . PRO A 1 101 ? -2.161 13.463 8.490 1.00 82.25 101 PRO A C 1
ATOM 760 O O . PRO A 1 101 ? -2.277 14.683 8.398 1.00 82.25 101 PRO A O 1
ATOM 763 N N . GLY A 1 102 ? -2.889 12.615 7.760 1.00 82.81 102 GLY A N 1
ATOM 764 C CA . GLY A 1 102 ? -3.905 13.042 6.791 1.00 82.81 102 GLY A CA 1
ATOM 765 C C . GLY A 1 102 ? -3.385 13.428 5.400 1.00 82.81 102 GLY A C 1
ATOM 766 O O . GLY A 1 102 ? -4.204 13.737 4.537 1.00 82.81 102 GLY A O 1
ATOM 767 N N . VAL A 1 103 ? -2.071 13.381 5.147 1.00 82.88 103 VAL A N 1
ATOM 768 C CA . VAL A 1 103 ? -1.491 13.614 3.812 1.00 82.88 103 VAL A CA 1
ATOM 769 C C . VAL A 1 103 ? -0.993 12.284 3.234 1.00 82.88 103 VAL A C 1
ATOM 771 O O . VAL A 1 103 ? -0.169 11.629 3.871 1.00 82.88 103 VAL A O 1
ATOM 774 N N . PRO A 1 104 ? -1.469 11.851 2.052 1.00 78.12 104 PRO A N 1
ATOM 775 C CA . PRO A 1 104 ? -1.060 10.577 1.471 1.00 78.12 104 PRO A CA 1
ATOM 776 C C . PRO A 1 104 ? 0.344 10.659 0.859 1.00 78.12 104 PRO A C 1
ATOM 778 O O . PRO A 1 104 ? 0.638 11.563 0.076 1.00 78.12 104 PRO A O 1
ATOM 781 N N . SER A 1 105 ? 1.182 9.653 1.117 1.00 80.12 105 SER A N 1
ATOM 782 C CA . SER A 1 105 ? 2.554 9.582 0.581 1.00 80.12 105 SER A CA 1
ATOM 783 C C . SER A 1 105 ? 2.616 9.501 -0.948 1.00 80.12 105 SER A C 1
ATOM 785 O O . SER A 1 105 ? 3.637 9.810 -1.547 1.00 80.12 105 SER A O 1
ATOM 787 N N . THR A 1 106 ? 1.517 9.126 -1.603 1.00 66.25 106 THR A N 1
ATOM 788 C CA . THR A 1 106 ? 1.410 9.074 -3.069 1.00 66.25 106 THR A CA 1
ATOM 789 C C . THR A 1 106 ? 1.371 10.454 -3.722 1.00 66.25 106 THR A C 1
ATOM 791 O O . THR A 1 106 ? 1.506 10.559 -4.936 1.00 66.25 106 THR A O 1
ATOM 794 N N . THR A 1 107 ? 1.191 11.523 -2.944 1.00 63.94 107 THR A N 1
ATOM 795 C CA . THR A 1 107 ? 1.301 12.903 -3.445 1.00 63.94 107 THR A CA 1
ATOM 796 C C . THR A 1 107 ? 2.740 13.414 -3.481 1.00 63.94 107 THR A C 1
ATOM 798 O O . THR A 1 107 ? 3.003 14.443 -4.106 1.00 63.94 107 THR A O 1
ATOM 801 N N . SER A 1 108 ? 3.680 12.702 -2.853 1.00 61.31 108 SER A N 1
ATOM 802 C CA . SER A 1 108 ? 5.096 13.050 -2.892 1.00 61.31 108 SER A CA 1
ATOM 803 C C . SER A 1 108 ? 5.701 12.708 -4.251 1.00 61.31 108 SER A C 1
ATOM 805 O O . SER A 1 108 ? 5.497 11.621 -4.777 1.00 61.31 108 SER A O 1
ATOM 807 N N . LYS A 1 109 ? 6.534 13.611 -4.783 1.00 53.53 109 LYS A N 1
ATOM 808 C CA . LYS A 1 109 ? 7.257 13.440 -6.062 1.00 53.53 109 LYS A CA 1
ATOM 809 C C . LYS A 1 109 ? 8.204 12.230 -6.115 1.00 53.53 109 LYS A C 1
ATOM 811 O O . LYS A 1 109 ? 8.774 11.958 -7.163 1.00 53.53 109 LYS A O 1
ATOM 816 N N . PHE A 1 110 ? 8.428 11.565 -4.984 1.00 50.50 110 PHE A N 1
ATOM 817 C CA . PHE A 1 110 ? 9.324 10.417 -4.846 1.00 50.50 110 PHE A CA 1
ATOM 818 C C . PHE A 1 110 ? 8.608 9.061 -4.976 1.00 50.50 110 PHE A C 1
ATOM 820 O O . PHE A 1 110 ? 9.265 8.033 -4.820 1.00 50.50 110 PHE A O 1
ATOM 827 N N . CYS A 1 111 ? 7.299 9.059 -5.261 1.00 51.16 111 CYS A N 1
ATOM 828 C CA . CYS A 1 111 ? 6.488 7.865 -5.508 1.00 51.16 111 CYS A CA 1
ATOM 829 C C . CYS A 1 111 ? 5.761 7.928 -6.844 1.00 51.16 111 CYS A C 1
ATOM 831 O O . CYS A 1 111 ? 5.045 8.923 -7.082 1.00 51.16 111 CYS A O 1
#

Organism: NCBI:txid4795

pLDDT: mean 75.33, std 18.05, range [37.38, 94.44]

Secondary structure (DSSP, 8-state):
--------------------------B---EEE-S-SS-SS---S---EEEEEEEEESS-TTT----TTS-SEEEEEEEE---SSS-TTTSPP-----S-TT--GGGSTT-

Foldseek 3Di:
DDDDDDDDDDDDPPPPPDPPPPPPPQKPDWDFDDLAPDDPDDDPDDSQKIKIKGKDAPDDPPGDDDDPPDDRIDIDIDMDRFDPDDDRVPDDDDDDDDDDVPDGPRNDPVD

Sequence (111 aa):
MLRNFVIALAMIPTLLSAFNTSSSHKLNGWYPCTEYTFDDAGSTTGELAQCAVYSAPLCYPGICETPEDVNPMVDIFVKRLPATTGDSDNSSNVWLLDGGPGVPSTTSKFC